Protein AF-A0A6F9YNZ8-F1 (afdb_monomer_lite)

Radius of gyration: 15.09 Å; chains: 1; bounding box: 38×23×36 Å

Foldseek 3Di:
DVVVVVVVVVVVVVVVVVVVVCVVPVVVVVVVCCVVPVPDDDDPPPPD

Sequence (48 aa):
MQAAEKWAQATITDNIIFGWIFSEHPELLEKLLKICLPGFKVRQNSEG

Secondary structure (DSSP, 8-state):
-HHHHHHHHHHHHHHHHHHHHHHH-HHHHHHHHHHHSTT---------

pLDDT: mean 75.25, std 9.15, range [42.03, 87.0]

Organism: NCBI:txid1601

Structure (mmCIF, N/CA/C/O backbone):
data_AF-A0A6F9YNZ8-F1
#
_entry.id   AF-A0A6F9YNZ8-F1
#
loop_
_atom_site.group_PD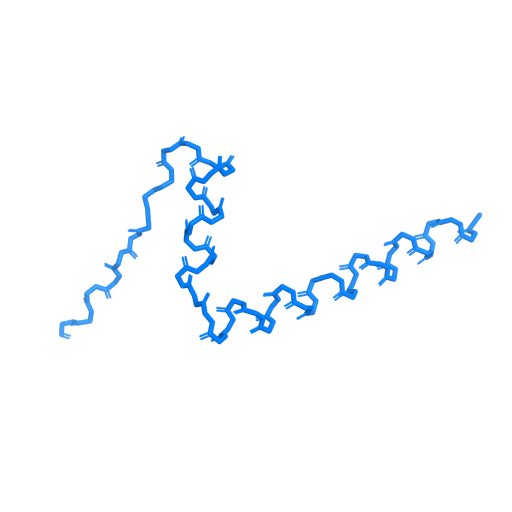B
_atom_site.id
_atom_site.type_symbol
_atom_site.label_atom_id
_atom_site.label_alt_id
_atom_site.label_comp_id
_atom_site.label_asym_id
_atom_site.label_entity_id
_atom_site.label_seq_id
_atom_site.pdbx_PDB_ins_code
_atom_site.Cartn_x
_atom_site.Cartn_y
_atom_site.Cartn_z
_atom_site.occupancy
_atom_site.B_iso_or_equiv
_atom_site.auth_seq_id
_atom_site.auth_comp_id
_atom_site.auth_asym_id
_atom_site.auth_atom_id
_atom_site.pdbx_PDB_model_num
ATOM 1 N N . MET A 1 1 ? 12.320 5.318 -23.330 1.00 61.47 1 MET A N 1
ATOM 2 C CA . MET A 1 1 ? 11.312 4.237 -23.254 1.00 61.47 1 MET A CA 1
ATOM 3 C C . MET A 1 1 ? 11.591 3.264 -22.102 1.00 61.47 1 MET A C 1
ATOM 5 O O . MET A 1 1 ? 10.714 3.111 -21.271 1.00 61.47 1 MET A O 1
ATOM 9 N N . GLN A 1 2 ? 12.822 2.753 -21.939 1.00 71.19 2 GLN A N 1
ATOM 10 C CA . GLN A 1 2 ? 13.184 1.777 -20.885 1.00 71.19 2 GLN A CA 1
ATOM 11 C C . GLN A 1 2 ? 12.913 2.181 -19.422 1.00 71.19 2 GLN A C 1
ATOM 13 O O . GLN A 1 2 ? 12.711 1.314 -18.580 1.00 71.19 2 GLN A O 1
ATOM 18 N N . ALA A 1 3 ? 12.946 3.473 -19.074 1.00 75.00 3 ALA A N 1
ATOM 19 C CA . ALA A 1 3 ? 12.675 3.891 -17.698 1.00 75.00 3 ALA A CA 1
ATOM 20 C C . ALA A 1 3 ? 11.212 3.623 -17.317 1.00 75.00 3 ALA A C 1
ATOM 22 O O . ALA A 1 3 ? 10.960 3.018 -16.284 1.00 75.00 3 ALA A O 1
ATOM 23 N N . ALA A 1 4 ? 10.263 4.010 -18.174 1.00 71.00 4 ALA A N 1
ATOM 24 C CA . ALA A 1 4 ? 8.835 3.835 -17.916 1.00 71.00 4 ALA A CA 1
ATOM 25 C C . ALA A 1 4 ? 8.454 2.356 -17.730 1.00 71.00 4 ALA A C 1
ATOM 27 O O . ALA A 1 4 ? 7.677 2.037 -16.838 1.00 71.00 4 ALA A O 1
ATOM 28 N N . GLU A 1 5 ? 9.059 1.451 -18.505 1.00 76.44 5 GLU A N 1
ATOM 29 C CA . GLU A 1 5 ? 8.862 0.001 -18.357 1.00 76.44 5 GLU A CA 1
ATOM 30 C C . GLU A 1 5 ? 9.398 -0.521 -17.019 1.00 76.44 5 GLU A C 1
ATOM 32 O O . GLU A 1 5 ? 8.723 -1.290 -16.340 1.00 76.44 5 GLU A O 1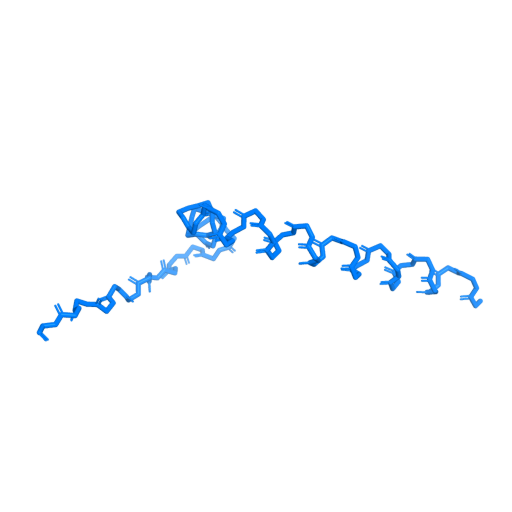
ATOM 37 N N . LYS A 1 6 ? 10.575 -0.049 -16.587 1.00 73.62 6 LYS A N 1
ATOM 38 C CA . LYS A 1 6 ? 11.143 -0.403 -15.277 1.00 73.62 6 LYS A CA 1
ATOM 39 C C . LYS A 1 6 ? 10.287 0.111 -14.119 1.00 73.62 6 LYS A C 1
ATOM 41 O O . LYS A 1 6 ? 10.089 -0.620 -13.154 1.00 73.62 6 LYS A O 1
ATOM 46 N N . TRP A 1 7 ? 9.754 1.330 -14.229 1.00 65.75 7 TRP A N 1
ATOM 47 C CA . TRP A 1 7 ? 8.816 1.883 -13.247 1.00 65.75 7 TRP A CA 1
ATOM 48 C C . TRP A 1 7 ? 7.528 1.059 -13.187 1.00 65.75 7 TRP A C 1
ATOM 50 O O . TRP A 1 7 ? 7.117 0.668 -12.101 1.00 65.75 7 TRP A O 1
ATOM 60 N N . ALA A 1 8 ? 6.943 0.717 -14.338 1.00 71.44 8 ALA A N 1
ATOM 61 C CA . ALA A 1 8 ? 5.736 -0.106 -14.395 1.00 71.44 8 ALA A CA 1
ATOM 62 C C . ALA A 1 8 ? 5.950 -1.495 -13.771 1.00 71.44 8 ALA A C 1
ATOM 64 O O . ALA A 1 8 ? 5.122 -1.955 -12.987 1.00 71.44 8 ALA A O 1
ATOM 65 N N . GLN A 1 9 ? 7.077 -2.147 -14.064 1.00 68.94 9 GLN A N 1
ATOM 66 C CA . GLN A 1 9 ? 7.403 -3.459 -13.505 1.00 68.94 9 GLN A CA 1
ATOM 67 C C . GLN A 1 9 ? 7.643 -3.406 -11.987 1.00 68.94 9 GLN A C 1
ATOM 69 O O . GLN A 1 9 ? 7.194 -4.304 -11.271 1.00 68.94 9 GLN A O 1
ATOM 74 N N . ALA A 1 10 ? 8.298 -2.352 -11.487 1.00 71.75 10 ALA A N 1
ATOM 75 C CA . ALA A 1 10 ? 8.462 -2.126 -10.051 1.00 71.75 10 ALA A CA 1
ATOM 76 C C . ALA A 1 10 ? 7.100 -1.935 -9.366 1.00 71.75 10 ALA A C 1
ATOM 78 O O . ALA A 1 10 ? 6.784 -2.670 -8.439 1.00 71.75 10 ALA A O 1
ATOM 79 N N . THR A 1 11 ? 6.232 -1.073 -9.912 1.00 72.50 11 THR A N 1
ATOM 80 C CA . THR A 1 11 ? 4.876 -0.843 -9.384 1.00 72.50 11 THR A CA 1
ATOM 81 C C . THR A 1 11 ? 4.023 -2.114 -9.359 1.00 72.50 11 THR A C 1
ATOM 83 O O . THR A 1 11 ? 3.300 -2.344 -8.394 1.00 72.50 11 THR A O 1
ATOM 86 N N . ILE A 1 12 ? 4.097 -2.964 -10.390 1.00 74.25 12 ILE A N 1
ATOM 87 C CA . ILE A 1 12 ? 3.379 -4.251 -10.408 1.00 74.25 12 ILE A CA 1
ATOM 88 C C . ILE A 1 12 ? 3.902 -5.175 -9.305 1.00 74.25 12 ILE A C 1
ATOM 90 O O . ILE A 1 12 ? 3.108 -5.772 -8.582 1.00 74.25 12 ILE A O 1
ATOM 94 N N . THR A 1 13 ? 5.223 -5.278 -9.166 1.00 76.19 13 THR A N 1
ATOM 95 C CA . THR A 1 13 ? 5.858 -6.135 -8.155 1.00 76.19 13 THR A CA 1
ATOM 96 C C . THR A 1 13 ? 5.499 -5.671 -6.745 1.00 76.19 13 THR A C 1
ATOM 98 O O . THR A 1 13 ? 5.071 -6.482 -5.926 1.00 76.19 13 THR A O 1
ATOM 101 N N . ASP A 1 14 ? 5.577 -4.364 -6.492 1.00 76.06 14 ASP A N 1
ATOM 102 C CA . ASP A 1 14 ? 5.198 -3.759 -5.217 1.00 76.06 14 ASP A CA 1
ATOM 103 C C . ASP A 1 14 ? 3.719 -4.021 -4.908 1.00 76.06 14 ASP A C 1
ATOM 105 O O . ASP A 1 14 ? 3.391 -4.462 -3.810 1.00 76.06 14 ASP A O 1
ATOM 109 N N . ASN A 1 15 ? 2.822 -3.847 -5.885 1.00 76.00 15 ASN A N 1
ATOM 110 C CA . ASN A 1 15 ? 1.391 -4.109 -5.707 1.00 76.00 15 ASN A CA 1
ATOM 111 C C . ASN A 1 15 ? 1.088 -5.576 -5.367 1.00 76.00 15 ASN A C 1
ATOM 113 O O . ASN A 1 15 ? 0.210 -5.835 -4.544 1.00 76.00 15 ASN A O 1
ATOM 117 N N . ILE A 1 16 ? 1.802 -6.535 -5.967 1.00 78.12 16 ILE A N 1
ATOM 118 C CA . ILE A 1 16 ? 1.644 -7.963 -5.647 1.00 78.12 16 ILE A CA 1
ATOM 119 C C . ILE A 1 16 ? 2.109 -8.238 -4.214 1.00 78.12 16 ILE A C 1
ATOM 121 O O . ILE A 1 16 ? 1.393 -8.891 -3.455 1.00 78.12 16 ILE A O 1
ATOM 125 N N . ILE A 1 17 ? 3.270 -7.704 -3.827 1.00 76.75 17 ILE A N 1
ATOM 126 C CA . ILE A 1 17 ? 3.833 -7.879 -2.482 1.00 76.75 17 ILE A CA 1
ATOM 127 C C . ILE A 1 17 ? 2.915 -7.251 -1.426 1.00 76.75 17 ILE A C 1
ATOM 129 O O . ILE A 1 17 ? 2.579 -7.908 -0.443 1.00 76.75 17 ILE A O 1
ATOM 133 N N . PHE A 1 18 ? 2.449 -6.017 -1.641 1.00 79.12 18 PHE A N 1
ATOM 134 C CA . PHE A 1 18 ? 1.483 -5.368 -0.752 1.00 79.12 18 PHE A CA 1
ATOM 135 C C . PHE A 1 18 ? 0.173 -6.153 -0.669 1.00 79.12 18 PHE A C 1
ATOM 137 O O . PHE A 1 18 ? -0.352 -6.343 0.426 1.00 79.12 18 PHE A O 1
ATOM 144 N N . GLY A 1 19 ? -0.332 -6.654 -1.801 1.00 79.62 19 GLY A N 1
ATOM 145 C CA . GLY A 1 19 ? -1.527 -7.493 -1.836 1.00 79.62 19 GLY A CA 1
ATOM 146 C C . GLY A 1 19 ? -1.388 -8.752 -0.980 1.00 79.62 19 GLY A C 1
ATOM 147 O O . GLY A 1 19 ? -2.300 -9.075 -0.223 1.00 79.62 19 GLY A O 1
ATOM 148 N N . TRP A 1 20 ? -0.242 -9.434 -1.043 1.00 80.81 20 TRP A N 1
ATOM 149 C CA . TRP A 1 20 ? 0.025 -10.624 -0.227 1.00 80.81 20 TRP A CA 1
ATOM 150 C C . TRP A 1 20 ? 0.155 -10.292 1.260 1.00 80.81 20 TRP A C 1
ATOM 152 O O . TRP A 1 20 ? -0.536 -10.896 2.077 1.00 80.81 20 TRP A O 1
ATOM 162 N N . ILE A 1 21 ? 0.970 -9.292 1.609 1.00 80.06 21 ILE A N 1
ATOM 163 C CA . ILE A 1 21 ? 1.194 -8.891 3.007 1.00 80.06 21 ILE A CA 1
ATOM 164 C C . ILE A 1 21 ? -0.123 -8.485 3.673 1.00 80.06 21 ILE A C 1
ATOM 166 O O . ILE A 1 21 ? -0.394 -8.901 4.795 1.00 80.06 21 ILE A O 1
ATOM 170 N N . PHE A 1 22 ? -0.965 -7.703 2.996 1.00 83.44 22 PHE A N 1
ATOM 171 C CA . PHE A 1 22 ? -2.241 -7.263 3.564 1.00 83.44 22 PHE A CA 1
ATOM 172 C C . PHE A 1 22 ? -3.337 -8.325 3.522 1.00 83.44 22 PHE A C 1
ATOM 174 O O . PHE A 1 22 ? -4.285 -8.230 4.297 1.00 83.44 22 PHE A O 1
ATOM 181 N N . SER A 1 23 ? -3.220 -9.336 2.658 1.00 81.88 23 SER A N 1
ATOM 182 C CA . SER A 1 23 ? -4.102 -10.503 2.712 1.00 81.88 23 SER A CA 1
ATOM 183 C C . SER A 1 23 ? -3.808 -11.376 3.932 1.00 81.88 23 SER A C 1
ATOM 185 O O . SER A 1 23 ? -4.740 -11.936 4.501 1.00 81.88 23 SER A O 1
ATOM 187 N N . GLU A 1 24 ? -2.537 -11.512 4.319 1.00 87.00 24 GLU A N 1
ATOM 188 C CA . GLU A 1 24 ? -2.130 -12.267 5.512 1.00 87.00 24 GLU A CA 1
ATOM 189 C C . GLU A 1 24 ? -2.334 -11.448 6.797 1.00 87.00 24 GLU A C 1
ATOM 191 O O . GLU A 1 24 ? -2.751 -11.983 7.822 1.00 87.00 24 GLU A O 1
ATOM 196 N N . HIS A 1 25 ? -2.112 -10.132 6.711 1.00 83.75 25 HIS A N 1
ATOM 197 C CA . HIS A 1 25 ? -2.169 -9.187 7.826 1.00 83.75 25 HIS A CA 1
ATOM 198 C C . HIS A 1 25 ? -2.986 -7.927 7.479 1.00 83.75 25 HIS A C 1
ATOM 200 O O . HIS A 1 25 ? -2.420 -6.842 7.266 1.00 83.75 25 HIS A O 1
ATOM 206 N N . PRO A 1 26 ? -4.326 -8.019 7.422 1.00 83.06 26 PRO A N 1
ATOM 207 C CA . PRO A 1 26 ? -5.192 -6.881 7.098 1.00 83.06 26 PRO A CA 1
ATOM 208 C C . PRO A 1 26 ? -5.069 -5.718 8.100 1.00 83.06 26 PRO A C 1
ATOM 210 O O . PRO A 1 26 ? -5.278 -4.555 7.748 1.00 83.06 26 PRO A O 1
ATOM 213 N N . GLU A 1 27 ? -4.653 -5.984 9.338 1.00 85.62 27 GLU A N 1
ATOM 214 C CA . GLU A 1 27 ? -4.394 -4.972 10.363 1.00 85.62 27 GLU A CA 1
ATOM 215 C C . GLU A 1 27 ? -3.240 -4.024 10.004 1.00 85.62 27 GLU A C 1
ATOM 217 O O . GLU A 1 27 ? -3.222 -2.867 10.442 1.00 85.62 27 GLU A O 1
ATOM 222 N N . LEU A 1 28 ? -2.270 -4.483 9.204 1.00 85.88 28 LEU A N 1
ATOM 223 C CA . LEU A 1 28 ? -1.171 -3.639 8.731 1.00 85.88 28 LEU A CA 1
ATOM 224 C C . LEU A 1 28 ? -1.664 -2.636 7.690 1.00 85.88 28 LEU A C 1
ATOM 226 O O . LEU A 1 28 ? -1.230 -1.483 7.716 1.00 85.88 28 LEU A O 1
ATOM 230 N N . LEU A 1 29 ? -2.611 -3.040 6.835 1.00 83.94 29 LEU A N 1
ATOM 231 C CA . LEU A 1 29 ? -3.258 -2.140 5.880 1.00 83.94 29 LEU A CA 1
ATOM 232 C C . LEU A 1 29 ? -4.016 -1.041 6.621 1.00 83.94 29 LEU A C 1
ATOM 234 O O . LEU A 1 29 ? -3.871 0.136 6.302 1.00 83.94 29 LEU A O 1
ATOM 238 N N . GLU A 1 30 ? -4.772 -1.402 7.658 1.00 82.25 30 GLU A N 1
ATOM 239 C CA . GLU A 1 30 ? -5.480 -0.430 8.493 1.00 82.25 30 GLU A CA 1
ATOM 240 C C . GLU A 1 30 ? -4.520 0.568 9.160 1.00 82.25 30 GLU A C 1
ATOM 242 O O . GLU A 1 30 ? -4.780 1.775 9.152 1.00 82.25 30 GLU A O 1
ATOM 247 N N . LYS A 1 31 ? -3.396 0.098 9.719 1.00 85.38 31 LYS A N 1
ATOM 248 C CA . LYS A 1 31 ? -2.372 0.979 10.309 1.00 85.38 31 LYS A CA 1
ATOM 249 C C . LYS A 1 31 ? -1.758 1.911 9.268 1.00 85.38 31 LYS A C 1
ATOM 251 O O . LYS A 1 31 ? -1.636 3.105 9.535 1.00 85.38 31 LYS A O 1
ATOM 256 N N . LEU A 1 32 ? -1.406 1.388 8.093 1.00 84.94 32 LEU A N 1
ATOM 257 C CA . LEU A 1 32 ? -0.854 2.188 7.002 1.00 84.94 32 LEU A CA 1
ATOM 258 C C . LEU A 1 32 ? -1.848 3.267 6.559 1.00 84.94 32 LEU A C 1
ATOM 260 O O . LEU A 1 32 ? -1.485 4.437 6.469 1.00 84.94 32 LEU A O 1
ATOM 264 N N . LEU A 1 33 ? -3.116 2.903 6.363 1.00 83.44 33 LEU A N 1
ATOM 265 C CA . LEU A 1 33 ? -4.165 3.844 5.974 1.00 83.44 33 LEU A CA 1
ATOM 266 C C . LEU A 1 33 ? -4.3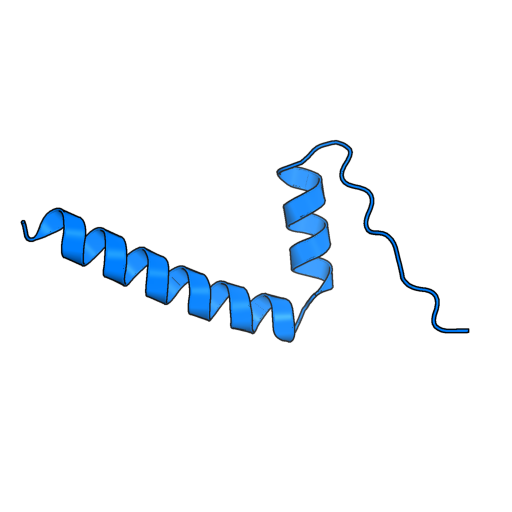83 4.926 7.034 1.00 83.44 33 LEU A C 1
ATOM 268 O O . LEU A 1 33 ? -4.535 6.087 6.677 1.00 83.44 33 LEU A O 1
ATOM 272 N N . LYS A 1 34 ? -4.321 4.596 8.329 1.00 83.56 34 LYS A N 1
ATOM 273 C CA . LYS A 1 34 ? -4.392 5.596 9.411 1.00 83.56 34 LYS A CA 1
ATOM 274 C C . LYS A 1 34 ? -3.222 6.586 9.397 1.00 83.56 34 LYS A C 1
ATOM 276 O O . LYS A 1 34 ? -3.423 7.742 9.760 1.00 83.56 34 LYS A O 1
ATOM 281 N N . ILE A 1 35 ? -2.024 6.150 8.996 1.00 85.31 35 ILE A N 1
ATOM 282 C CA . ILE A 1 35 ? -0.838 7.016 8.873 1.00 85.31 35 ILE A CA 1
ATOM 283 C C . ILE A 1 35 ? -0.959 7.915 7.639 1.00 85.31 35 ILE A C 1
ATOM 285 O O . ILE A 1 35 ? -0.747 9.122 7.731 1.00 85.31 35 ILE A O 1
ATOM 289 N N . CYS A 1 36 ? -1.299 7.337 6.487 1.00 83.25 36 CYS A N 1
ATOM 290 C CA . CYS A 1 36 ? -1.356 8.061 5.217 1.00 83.25 36 CYS A CA 1
ATOM 291 C C . CYS A 1 36 ? -2.579 8.980 5.106 1.00 83.25 36 CYS A C 1
ATOM 293 O O . CYS A 1 36 ? -2.518 10.006 4.434 1.00 83.25 36 CYS A O 1
ATOM 295 N N . LEU A 1 37 ? -3.690 8.609 5.744 1.00 82.94 37 LEU A N 1
ATOM 296 C CA . LEU A 1 37 ? -4.969 9.308 5.677 1.00 82.94 37 LEU A CA 1
ATOM 297 C C . LEU A 1 37 ? -5.445 9.636 7.102 1.00 82.94 37 LEU A C 1
ATOM 299 O O . LEU A 1 37 ? -6.262 8.905 7.675 1.00 82.94 37 LEU A O 1
ATOM 303 N N . PRO A 1 38 ? -4.958 10.737 7.701 1.00 75.75 38 PRO A N 1
ATOM 304 C CA . PRO A 1 38 ? -5.426 11.175 9.009 1.00 75.75 38 PRO A CA 1
ATOM 305 C C . PRO A 1 38 ? -6.937 11.451 8.955 1.00 75.75 38 PRO A C 1
ATOM 307 O O . PRO A 1 38 ? -7.399 12.345 8.251 1.00 75.75 38 PRO A O 1
ATOM 310 N N . GLY A 1 39 ? -7.717 10.647 9.683 1.00 72.81 39 GLY A N 1
ATOM 311 C CA . GLY A 1 39 ? -9.186 10.691 9.678 1.00 72.81 39 GLY A CA 1
ATOM 312 C C . GLY A 1 39 ? -9.865 9.502 8.991 1.00 72.81 39 GLY A C 1
ATOM 313 O O . GLY A 1 39 ? -11.092 9.399 9.032 1.00 72.81 39 GLY A O 1
ATOM 314 N N . PHE A 1 40 ? -9.098 8.573 8.416 1.00 75.12 40 PHE A N 1
ATOM 315 C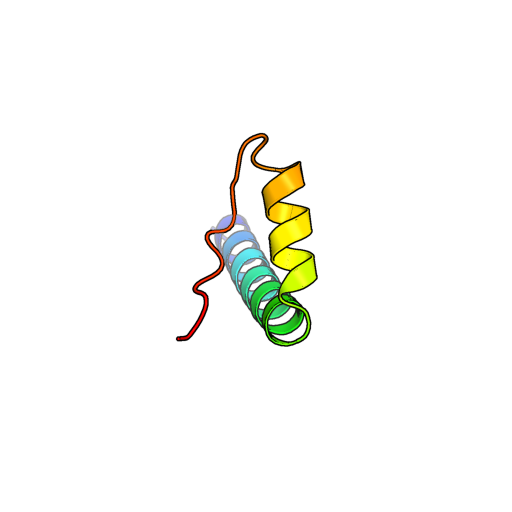 CA . PHE A 1 40 ? -9.638 7.332 7.874 1.00 75.12 40 PHE A CA 1
ATOM 316 C C . PHE A 1 40 ? -10.252 6.470 8.988 1.00 75.12 40 PHE A C 1
ATOM 318 O O . PHE A 1 40 ? -9.557 5.961 9.870 1.00 75.12 40 PHE A O 1
ATOM 325 N N . LYS A 1 41 ? -11.581 6.315 8.961 1.00 69.50 41 LYS A N 1
ATOM 326 C CA . LYS A 1 41 ? -12.325 5.412 9.846 1.00 69.50 41 LYS A CA 1
ATOM 327 C C . LYS A 1 41 ? -12.653 4.138 9.080 1.00 69.50 41 LYS A C 1
ATOM 329 O 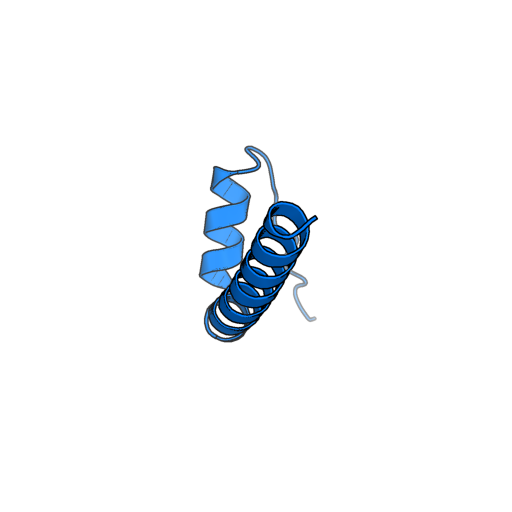O . LYS A 1 41 ? -13.516 4.155 8.205 1.00 69.50 41 LYS A O 1
ATOM 334 N N . VAL A 1 42 ? -11.986 3.039 9.430 1.00 68.06 42 VAL A N 1
ATOM 335 C CA . VAL A 1 42 ? -12.366 1.712 8.934 1.00 68.06 42 VAL A CA 1
ATOM 336 C C . VAL A 1 42 ? -13.760 1.402 9.463 1.00 68.06 42 VAL A C 1
ATOM 338 O O . VAL A 1 42 ? -13.980 1.340 10.674 1.00 68.06 42 VAL A O 1
ATOM 341 N N . ARG A 1 43 ? -14.723 1.245 8.555 1.00 68.75 43 ARG A N 1
ATOM 342 C CA . ARG A 1 43 ? -16.057 0.768 8.903 1.00 68.75 43 ARG A CA 1
ATOM 343 C C . ARG A 1 43 ? -15.934 -0.738 9.102 1.00 68.75 43 ARG A C 1
ATOM 345 O O . ARG A 1 43 ? -15.848 -1.476 8.127 1.00 68.75 43 ARG A O 1
ATOM 352 N N . GLN A 1 44 ? -15.853 -1.182 10.352 1.00 63.09 44 GLN A N 1
ATOM 353 C CA . GLN A 1 44 ? -15.953 -2.606 10.649 1.00 63.09 44 GLN A CA 1
ATOM 354 C C . GLN A 1 44 ? -17.375 -3.034 10.283 1.00 63.09 44 GLN A C 1
ATOM 356 O O . GLN A 1 44 ? -18.335 -2.566 10.896 1.00 63.09 44 GLN A O 1
ATOM 361 N N . ASN A 1 45 ? -17.523 -3.856 9.244 1.00 60.62 45 ASN A N 1
ATOM 362 C CA . ASN A 1 45 ? -18.770 -4.577 9.046 1.00 60.62 45 ASN A CA 1
ATOM 363 C C . ASN A 1 45 ? -18.861 -5.568 10.204 1.00 60.62 45 ASN A C 1
ATOM 365 O O . ASN A 1 45 ? -18.185 -6.590 10.211 1.00 60.62 45 ASN A O 1
ATOM 369 N N . SER A 1 46 ? -19.636 -5.215 11.224 1.00 55.78 46 SER A N 1
ATOM 370 C CA . SER A 1 46 ? -20.121 -6.178 12.198 1.00 55.78 46 SER A CA 1
ATOM 371 C C . SER A 1 46 ? -21.053 -7.107 11.427 1.00 55.78 46 SER A C 1
ATOM 373 O O . SER A 1 46 ? -22.169 -6.714 11.094 1.00 55.78 46 SER A O 1
ATOM 375 N N . GLU A 1 47 ? -20.563 -8.282 11.042 1.00 59.00 47 GLU A N 1
ATOM 376 C CA . GLU A 1 47 ? -21.441 -9.359 10.599 1.00 59.00 47 GLU A CA 1
ATOM 377 C C . GLU A 1 47 ? -22.366 -9.679 11.780 1.00 59.00 47 GLU A C 1
ATOM 379 O O . GLU A 1 47 ? -21.900 -10.019 12.869 1.00 59.00 4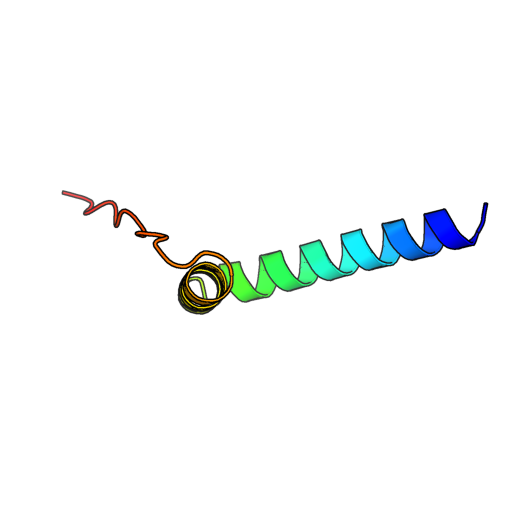7 GLU A O 1
ATOM 384 N N . GLY A 1 48 ? -23.659 -9.414 11.590 1.00 42.03 48 GLY A N 1
ATOM 385 C CA . GLY A 1 48 ? -24.736 -9.751 12.516 1.00 42.03 48 GLY A CA 1
ATOM 386 C C . GLY A 1 48 ? -25.470 -10.990 12.044 1.00 42.03 48 GLY A C 1
ATOM 387 O O . GLY A 1 48 ? -25.535 -11.185 10.809 1.00 42.03 48 GLY A O 1
#